Protein AF-A0A5B0LZD6-F1 (afdb_monomer)

Nearest PDB structures (foldseek):
  4d10-assembly1_L  TM=9.085E-01  e=7.099E-08  Homo sapiens
  4d0p-assembly1_A  TM=9.227E-01  e=3.984E-07  Homo sapiens
  4d18-assembly1_D  TM=9.279E-01  e=3.984E-07  Homo sapiens
  6r7n-assembly1_D  TM=8.843E-01  e=6.044E-05  Homo sapiens
  6r6h-assembly1_D  TM=8.595E-01  e=8.034E-04  Homo sapiens

pLDDT: mean 81.0, std 18.53, range [30.92, 96.62]

Organism: NCBI:txid56615

Mean predicted aligned error: 9.8 Å

Foldseek 3Di:
DVVVVVLVVLLVVLVVCVLVLVLLVSLVSLQVSLPPPPDDLVRSLVSNQSSLLSLLLHADDPSSLVSLLVSLPPPSLVPHPLNVVSCCLNVQDQDDPPDPSLVVSVVPDDPSQFDFCVVVVVVVVPPDDDDDDPDDDDDPDDPPPDPQGGSSSVRSVNSNVVVCVVPDDDDDDDD

Secondary structure (DSSP, 8-state):
-HHHHHHHHHHHHHHHHHHTT-HHHHHHHHHHHHT-TT--HHHHHHHHHHHHHHHHHSPSSHHHHHHHHHHHH-GGGGGSTTHHHHHHHHH-PPPPTT-HHHHHHHHHS-TTTS-BTHHHHTTT-SS------------------PPPSBHHHHHHHHHHHHHHHHH-SS-----

Structure (mmCIF, N/CA/C/O backbone):
data_AF-A0A5B0LZD6-F1
#
_entry.id   AF-A0A5B0LZD6-F1
#
loop_
_atom_site.group_PDB
_atom_site.id
_atom_site.type_symbol
_atom_site.label_atom_id
_atom_site.label_alt_id
_atom_site.label_comp_id
_atom_site.label_asym_id
_atom_site.label_entity_id
_atom_site.label_seq_id
_atom_site.pdbx_PDB_ins_code
_atom_site.Cartn_x
_atom_site.Cartn_y
_atom_site.Cartn_z
_atom_site.occupancy
_atom_site.B_iso_or_equiv
_atom_site.auth_seq_id
_atom_site.auth_comp_id
_atom_site.auth_asym_id
_atom_site.auth_atom_id
_atom_site.pdbx_PDB_model_num
ATOM 1 N N . MET A 1 1 ? -16.441 0.844 25.551 1.00 62.09 1 MET A N 1
ATOM 2 C CA . MET A 1 1 ? -15.564 -0.345 25.684 1.00 62.09 1 MET A CA 1
ATOM 3 C C . MET A 1 1 ? -15.687 -1.310 24.493 1.00 62.09 1 MET A C 1
ATOM 5 O O . MET A 1 1 ? -14.667 -1.645 23.912 1.00 62.09 1 MET A O 1
ATOM 9 N N . LEU A 1 2 ? -16.900 -1.683 24.056 1.00 69.56 2 LEU A N 1
ATOM 10 C CA . LEU A 1 2 ? -17.133 -2.667 22.975 1.00 69.56 2 LEU A CA 1
ATOM 11 C C . LEU A 1 2 ? -16.667 -2.216 21.566 1.00 69.56 2 LEU A C 1
ATOM 13 O O . LEU A 1 2 ? -16.243 -3.026 20.751 1.00 69.56 2 LEU A O 1
ATOM 17 N N . ILE A 1 3 ? -16.687 -0.911 21.281 1.00 76.12 3 ILE A N 1
ATOM 18 C CA . ILE A 1 3 ? -16.221 -0.354 19.994 1.00 76.12 3 ILE A CA 1
ATOM 19 C C . ILE A 1 3 ? -14.689 -0.429 19.872 1.00 76.12 3 ILE A C 1
ATOM 21 O O . ILE A 1 3 ? -14.169 -0.805 18.823 1.00 76.12 3 ILE A O 1
ATOM 25 N N . ALA A 1 4 ? -13.970 -0.129 20.957 1.00 81.38 4 ALA A N 1
ATOM 26 C CA . ALA A 1 4 ? -12.509 -0.159 20.989 1.00 81.38 4 ALA A CA 1
ATOM 27 C C . ALA A 1 4 ? -11.961 -1.585 20.805 1.00 81.38 4 ALA A C 1
ATOM 29 O O . ALA A 1 4 ? -10.995 -1.789 20.073 1.00 81.38 4 ALA A O 1
ATOM 30 N N . THR A 1 5 ? -12.614 -2.591 21.397 1.00 85.75 5 THR A N 1
ATOM 31 C CA . THR A 1 5 ? -12.213 -3.998 21.234 1.00 85.75 5 THR A CA 1
ATOM 32 C C . THR A 1 5 ? -12.455 -4.506 19.812 1.00 85.75 5 THR A C 1
ATOM 34 O O . THR A 1 5 ? -11.600 -5.197 19.260 1.00 85.75 5 THR A O 1
ATOM 37 N N . ILE A 1 6 ? -13.562 -4.114 19.169 1.00 89.25 6 ILE A N 1
ATOM 38 C CA . ILE A 1 6 ? -13.827 -4.442 17.758 1.00 89.25 6 ILE A CA 1
ATOM 39 C C . ILE A 1 6 ? -12.777 -3.807 16.836 1.00 89.25 6 ILE A C 1
ATOM 41 O O . ILE A 1 6 ? -12.311 -4.454 15.895 1.00 89.25 6 ILE A O 1
ATOM 45 N N . LEU A 1 7 ? -12.401 -2.550 17.085 1.00 89.19 7 LEU A N 1
ATOM 46 C CA . LEU A 1 7 ? -11.363 -1.866 16.315 1.00 89.19 7 LEU A CA 1
ATOM 47 C C . LEU A 1 7 ? -10.006 -2.567 16.473 1.00 89.19 7 LEU A C 1
ATOM 49 O O . LEU A 1 7 ? -9.366 -2.894 15.472 1.00 89.19 7 LEU A O 1
ATOM 53 N N . ALA A 1 8 ? -9.614 -2.875 17.712 1.00 90.06 8 ALA A N 1
ATOM 54 C CA . ALA A 1 8 ? -8.384 -3.602 18.009 1.00 90.06 8 ALA A CA 1
ATOM 55 C C . ALA A 1 8 ? -8.354 -4.984 17.335 1.00 90.06 8 ALA A C 1
ATOM 57 O O . ALA A 1 8 ? -7.343 -5.355 16.742 1.00 90.06 8 ALA A O 1
ATOM 58 N N . PHE A 1 9 ? -9.476 -5.712 17.341 1.00 93.25 9 PHE A N 1
ATOM 59 C CA . PHE A 1 9 ? -9.610 -6.990 16.640 1.00 93.25 9 PHE A CA 1
ATOM 60 C C . PHE A 1 9 ? -9.409 -6.843 15.124 1.00 93.25 9 PHE A C 1
ATOM 62 O O . PHE A 1 9 ? -8.642 -7.596 14.520 1.00 93.25 9 PHE A O 1
ATOM 69 N N . LYS A 1 10 ? -10.046 -5.846 14.494 1.00 93.38 10 LYS A N 1
ATOM 70 C CA . LYS A 1 10 ? -9.893 -5.587 13.052 1.00 93.38 10 LYS A CA 1
ATOM 71 C C . LYS A 1 10 ? -8.456 -5.209 12.687 1.00 93.38 10 LYS A C 1
ATOM 73 O O . LYS A 1 10 ? -7.948 -5.704 11.680 1.00 93.38 10 LYS A O 1
ATOM 78 N N . LEU A 1 11 ? -7.804 -4.381 13.504 1.00 93.88 11 LEU A N 1
ATOM 79 C CA . LEU A 1 11 ? -6.401 -4.000 13.331 1.00 93.88 11 LEU A CA 1
ATOM 80 C C . LEU A 1 11 ? -5.463 -5.195 13.506 1.00 93.88 11 LEU A C 1
ATOM 82 O O . LEU A 1 11 ? -4.578 -5.395 12.679 1.00 93.88 11 LEU A O 1
ATOM 86 N N . ALA A 1 12 ? -5.674 -6.028 14.527 1.00 94.88 12 ALA A N 1
ATOM 87 C CA . ALA A 1 12 ? -4.908 -7.256 14.719 1.00 94.88 12 ALA A CA 1
ATOM 88 C C . ALA A 1 12 ? -5.059 -8.198 13.516 1.00 94.88 12 ALA A C 1
ATOM 90 O O . ALA A 1 12 ? -4.073 -8.725 13.008 1.00 94.88 12 ALA A O 1
ATOM 91 N N . GLN A 1 13 ? -6.276 -8.342 12.991 1.00 96.00 13 GLN A N 1
ATOM 92 C CA . GLN A 1 13 ? -6.521 -9.141 11.796 1.00 96.00 13 GLN A CA 1
ATOM 93 C C . GLN A 1 13 ? -5.817 -8.566 10.554 1.00 96.00 13 GLN A C 1
ATOM 95 O O . GLN A 1 13 ? -5.281 -9.334 9.759 1.00 96.00 13 GLN A O 1
ATOM 100 N N . ALA A 1 14 ? -5.779 -7.240 10.384 1.00 96.12 14 ALA A N 1
ATOM 101 C CA . ALA A 1 14 ? -5.031 -6.598 9.299 1.00 96.12 14 ALA A CA 1
ATOM 102 C C . ALA A 1 14 ? -3.513 -6.818 9.440 1.00 96.12 14 ALA A C 1
ATOM 104 O O . ALA A 1 14 ? -2.851 -7.156 8.462 1.00 96.12 14 ALA A O 1
ATOM 105 N N . ARG A 1 15 ? -2.980 -6.728 10.666 1.00 95.06 15 ARG A N 1
ATOM 106 C CA . ARG A 1 15 ? -1.568 -7.007 10.981 1.00 95.06 15 ARG A CA 1
ATOM 107 C C . ARG A 1 15 ? -1.181 -8.449 10.668 1.00 95.06 15 ARG A C 1
ATOM 109 O O . ARG A 1 15 ? -0.133 -8.675 10.081 1.00 95.06 15 ARG A O 1
ATOM 116 N N . ILE A 1 16 ? -2.044 -9.414 10.988 1.00 95.50 16 ILE A N 1
ATOM 117 C CA . ILE A 1 16 ? -1.809 -10.826 10.650 1.00 95.50 16 ILE A CA 1
ATOM 118 C C . ILE A 1 16 ? -1.727 -11.015 9.130 1.00 95.50 16 ILE A C 1
ATOM 120 O O . ILE A 1 16 ? -0.870 -11.758 8.660 1.00 95.50 16 ILE A O 1
ATOM 124 N N . LEU A 1 17 ? -2.596 -10.360 8.353 1.00 95.06 17 LEU A N 1
ATOM 125 C CA . LEU A 1 17 ? -2.567 -10.446 6.888 1.00 95.06 17 LEU A CA 1
ATOM 126 C C . LEU A 1 17 ? -1.295 -9.819 6.296 1.00 95.06 17 LEU A C 1
ATOM 128 O O . LEU A 1 17 ? -0.689 -10.420 5.413 1.00 95.06 17 LEU A O 1
ATOM 132 N N . ASP A 1 18 ? -0.877 -8.663 6.816 1.00 94.44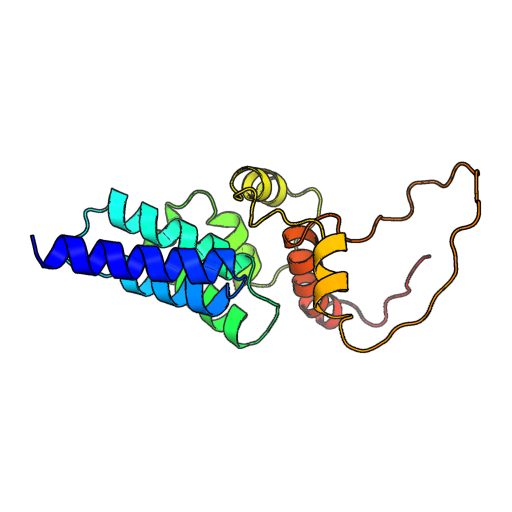 18 ASP A N 1
ATOM 133 C CA . ASP A 1 18 ? 0.372 -7.973 6.454 1.00 94.44 18 ASP A CA 1
ATOM 134 C C . ASP A 1 18 ? 1.593 -8.872 6.728 1.00 94.44 18 ASP A C 1
ATOM 136 O O . ASP A 1 18 ? 2.376 -9.160 5.824 1.00 94.44 18 ASP A O 1
ATOM 140 N N . SER A 1 19 ? 1.690 -9.459 7.926 1.00 91.19 19 SER A N 1
ATOM 141 C CA . SER A 1 19 ? 2.768 -10.402 8.264 1.00 91.19 19 SER A CA 1
ATOM 142 C C . SER A 1 19 ? 2.734 -11.696 7.442 1.00 91.19 19 SER A C 1
ATOM 144 O O . SER A 1 19 ? 3.784 -12.266 7.159 1.00 91.19 19 SER A O 1
ATOM 146 N N . LYS A 1 20 ? 1.548 -12.153 7.016 1.00 90.94 20 LYS A N 1
ATOM 147 C CA . LYS A 1 20 ? 1.373 -13.302 6.107 1.00 90.94 20 LYS A CA 1
ATOM 148 C C . LYS A 1 20 ? 1.602 -12.956 4.632 1.00 90.94 20 LYS A C 1
ATOM 150 O O . LYS A 1 20 ? 1.328 -13.795 3.778 1.00 90.94 20 LYS A O 1
ATOM 155 N N . ARG A 1 21 ? 2.057 -11.737 4.317 1.00 88.75 21 ARG A N 1
ATOM 156 C CA . ARG A 1 2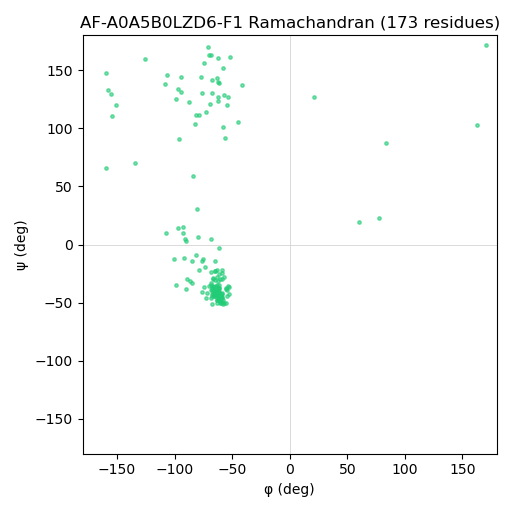1 ? 2.286 -11.242 2.947 1.00 88.75 21 ARG A CA 1
ATOM 157 C C . ARG A 1 21 ? 1.030 -11.233 2.067 1.00 88.75 21 ARG A C 1
ATOM 159 O O . ARG A 1 21 ? 1.113 -11.133 0.845 1.00 88.75 21 ARG A O 1
ATOM 166 N N . LYS A 1 22 ? -0.160 -11.264 2.674 1.00 91.88 22 LYS A N 1
ATOM 167 C CA . LYS A 1 22 ? -1.445 -11.068 1.985 1.00 91.88 22 LYS A CA 1
ATOM 168 C C . LYS A 1 22 ? -1.734 -9.575 1.846 1.00 91.88 22 LYS A C 1
ATOM 170 O O . LYS A 1 22 ? -2.727 -9.062 2.362 1.00 91.88 22 LYS A O 1
ATOM 175 N N . PHE A 1 23 ? -0.831 -8.869 1.172 1.00 94.06 23 PHE A N 1
ATOM 176 C CA . PHE A 1 23 ? -0.784 -7.409 1.149 1.00 94.06 23 PHE A CA 1
ATOM 177 C C . PHE A 1 23 ? -2.034 -6.757 0.548 1.00 94.06 23 PHE A C 1
ATOM 179 O O . PHE A 1 23 ? -2.520 -5.761 1.080 1.00 94.06 23 PHE A O 1
ATOM 186 N N . GLU A 1 24 ? -2.617 -7.348 -0.499 1.00 94.38 24 GLU A N 1
ATOM 187 C CA . GLU A 1 24 ? -3.854 -6.836 -1.101 1.00 94.38 24 GLU A CA 1
ATOM 188 C C . GLU A 1 24 ? -5.029 -6.872 -0.105 1.00 94.38 24 GLU A C 1
ATOM 190 O O . GLU A 1 24 ? -5.751 -5.886 0.064 1.00 94.38 24 GLU A O 1
ATOM 195 N N . GLU A 1 25 ? -5.205 -7.998 0.596 1.00 95.56 25 GLU A N 1
ATOM 196 C CA . GLU A 1 25 ? -6.247 -8.158 1.615 1.00 95.56 25 GLU A CA 1
ATOM 197 C C . GLU A 1 25 ? -5.989 -7.249 2.824 1.00 95.56 25 GLU A C 1
ATOM 199 O O . GLU A 1 25 ? -6.919 -6.617 3.335 1.00 95.56 25 GLU A O 1
ATOM 204 N N . ALA A 1 26 ? -4.730 -7.157 3.265 1.00 96.44 26 ALA A N 1
ATOM 205 C CA . ALA A 1 26 ? -4.316 -6.301 4.371 1.00 96.44 26 ALA A CA 1
ATOM 206 C C . ALA A 1 26 ? -4.607 -4.825 4.070 1.00 96.44 26 ALA A C 1
ATOM 208 O O . ALA A 1 26 ? -5.249 -4.149 4.874 1.00 96.44 26 ALA A O 1
ATOM 209 N N . SER A 1 27 ? -4.217 -4.351 2.885 1.00 96.62 27 SER A N 1
ATOM 210 C CA . SER A 1 27 ? -4.435 -2.975 2.437 1.00 96.62 27 SER A CA 1
ATOM 211 C C . SER A 1 27 ? -5.919 -2.614 2.397 1.00 96.62 27 SER A C 1
ATOM 213 O O . SER A 1 27 ? -6.334 -1.642 3.027 1.00 96.62 27 SER A O 1
ATOM 215 N N . LYS A 1 28 ? -6.756 -3.453 1.765 1.00 95.88 28 LYS A N 1
ATOM 216 C CA . LYS A 1 28 ? -8.220 -3.272 1.749 1.00 95.88 28 LYS A CA 1
ATOM 217 C C . LYS A 1 28 ? -8.795 -3.169 3.161 1.00 95.88 28 LYS A C 1
ATOM 219 O O . LYS A 1 28 ? -9.722 -2.397 3.406 1.00 95.88 28 LYS A O 1
ATOM 224 N N . LYS A 1 29 ? -8.261 -3.953 4.099 1.00 96.19 29 LYS A N 1
ATOM 225 C CA . LYS A 1 29 ? -8.728 -3.974 5.483 1.00 96.19 29 LYS A CA 1
ATOM 226 C C . LYS A 1 29 ? -8.316 -2.725 6.254 1.00 96.19 29 LYS A C 1
ATOM 228 O O . LYS A 1 29 ? -9.172 -2.146 6.914 1.00 96.19 29 LYS A O 1
ATOM 233 N N . TYR A 1 30 ? -7.061 -2.295 6.140 1.00 96.25 30 TYR A N 1
ATOM 234 C CA . TYR A 1 30 ? -6.584 -1.042 6.728 1.00 96.25 30 TYR A CA 1
ATOM 235 C C . TYR A 1 30 ? -7.345 0.166 6.174 1.00 96.25 30 TYR A C 1
ATOM 237 O O . TYR A 1 30 ? -7.845 0.977 6.949 1.00 96.25 30 TYR A O 1
ATOM 245 N N . HIS A 1 31 ? -7.555 0.210 4.856 1.00 95.94 31 HIS A N 1
ATOM 246 C CA . HIS A 1 31 ? -8.345 1.254 4.207 1.00 95.94 31 HIS A CA 1
ATOM 247 C C . HIS A 1 31 ? -9.799 1.264 4.705 1.00 95.94 31 HIS A C 1
ATOM 249 O O . HIS A 1 31 ? -10.353 2.307 5.018 1.00 95.94 31 HIS A O 1
ATOM 255 N N . LYS A 1 32 ? -10.425 0.094 4.887 1.00 94.56 32 LYS A N 1
ATOM 256 C CA . LYS A 1 32 ? -11.769 0.017 5.483 1.00 94.56 32 LYS A CA 1
ATOM 257 C C . LYS A 1 32 ? -11.797 0.496 6.939 1.00 94.56 32 LYS A C 1
ATOM 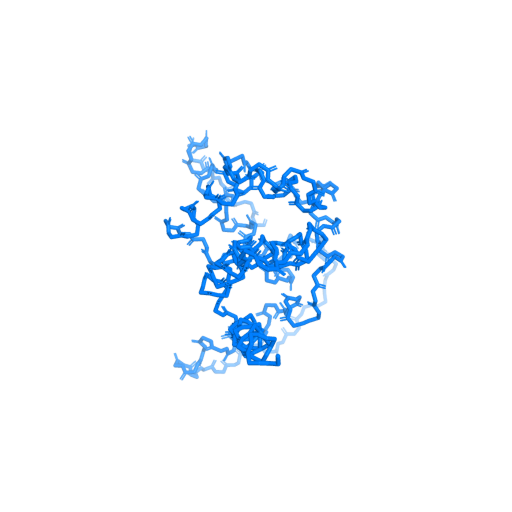259 O O . LYS A 1 32 ? -12.797 1.065 7.370 1.00 94.56 32 LYS A O 1
ATOM 264 N N . ILE A 1 33 ? -10.741 0.230 7.709 1.00 93.56 33 ILE A N 1
ATOM 265 C CA . ILE A 1 33 ? -10.634 0.664 9.107 1.00 93.56 33 ILE A CA 1
ATOM 266 C C . ILE A 1 33 ? -10.509 2.190 9.187 1.00 93.56 33 ILE A C 1
ATOM 268 O O . ILE A 1 33 ? -11.176 2.774 10.040 1.00 93.56 33 ILE A O 1
ATOM 272 N N . SER A 1 34 ? -9.764 2.832 8.277 1.00 93.44 34 SER A N 1
ATOM 273 C CA . SER A 1 34 ? -9.575 4.293 8.269 1.00 93.44 34 SER A CA 1
ATOM 274 C C . SER A 1 34 ? -10.857 5.097 7.999 1.00 93.44 34 SER A C 1
ATOM 276 O O . SER A 1 34 ? -10.883 6.296 8.256 1.00 93.44 34 SER A O 1
ATOM 278 N N . PHE A 1 35 ? -11.938 4.469 7.519 1.00 91.12 35 PHE A N 1
ATOM 279 C CA . PHE A 1 35 ? -13.264 5.096 7.377 1.00 91.12 35 PHE A CA 1
ATOM 280 C C . PHE A 1 35 ? -14.175 4.926 8.604 1.00 91.12 35 PHE A C 1
ATOM 282 O O . PHE A 1 35 ? -15.352 5.284 8.562 1.00 91.12 35 PHE A O 1
ATOM 289 N N . THR A 1 36 ? -13.688 4.344 9.700 1.00 89.31 36 THR A N 1
ATOM 290 C CA . THR A 1 36 ? -14.514 4.166 10.902 1.00 89.31 36 THR A CA 1
ATOM 291 C C . THR A 1 36 ? -14.794 5.529 11.547 1.00 89.31 36 THR A C 1
ATOM 293 O O . THR A 1 36 ? -13.864 6.205 11.969 1.00 89.31 36 THR A O 1
ATOM 296 N N . ALA A 1 37 ? -16.072 5.904 11.682 1.00 75.38 37 ALA A N 1
ATOM 297 C CA . ALA A 1 37 ? -16.535 7.240 12.102 1.00 75.38 37 ALA A CA 1
ATOM 298 C C . ALA A 1 37 ? -16.113 7.713 13.516 1.00 75.38 37 ALA A C 1
ATOM 300 O O . ALA A 1 37 ? -16.430 8.832 13.896 1.00 75.38 37 ALA A O 1
ATOM 301 N N . ASN A 1 38 ? -15.412 6.879 14.289 1.00 80.69 38 ASN A N 1
ATOM 302 C CA . ASN A 1 38 ? -14.971 7.181 15.656 1.00 80.69 38 ASN A CA 1
ATOM 303 C C . ASN A 1 38 ? -13.457 7.433 15.764 1.00 80.69 38 ASN A C 1
ATOM 305 O O . ASN A 1 38 ? -12.942 7.434 16.876 1.00 80.69 38 ASN A O 1
ATOM 309 N N . LEU A 1 39 ? -12.753 7.558 14.635 1.00 84.75 39 LEU A N 1
ATOM 310 C CA . LEU A 1 39 ? -11.312 7.811 14.604 1.00 84.75 39 LEU A CA 1
ATOM 311 C C . LEU A 1 39 ? -11.039 9.299 14.420 1.00 84.75 39 LEU A C 1
ATOM 313 O O . LEU A 1 39 ? -11.613 9.917 13.515 1.00 84.75 39 LEU A O 1
ATOM 317 N N . ASP A 1 40 ? -10.126 9.841 15.220 1.00 88.00 40 ASP A N 1
ATOM 318 C CA . ASP A 1 40 ? -9.593 11.182 14.976 1.00 88.00 40 ASP A CA 1
ATOM 319 C C . ASP A 1 40 ? -8.702 11.198 13.719 1.00 88.00 40 ASP A C 1
ATOM 321 O O . ASP A 1 40 ? -8.278 10.148 13.230 1.00 88.00 40 ASP A O 1
ATOM 325 N N . LYS A 1 41 ? -8.413 12.378 13.164 1.00 86.75 41 LYS A N 1
ATOM 326 C CA . LYS A 1 41 ? -7.640 12.531 11.919 1.00 86.75 41 LYS A CA 1
ATOM 327 C C . LYS A 1 41 ? -6.286 11.823 11.982 1.00 86.75 41 LYS A C 1
ATOM 329 O O . LYS A 1 41 ? -5.945 11.097 11.052 1.00 86.75 41 LYS A O 1
ATOM 334 N N . GLU A 1 42 ? -5.567 11.958 13.094 1.00 88.62 42 GLU A N 1
ATOM 335 C CA . GLU A 1 42 ? -4.274 11.292 13.297 1.00 88.62 42 GLU A CA 1
ATOM 336 C C . GLU A 1 42 ? -4.406 9.759 13.287 1.00 88.62 42 GLU A C 1
ATOM 338 O O . GLU A 1 42 ? -3.595 9.053 12.687 1.00 88.62 42 GLU A O 1
ATOM 343 N N . GLU A 1 43 ? -5.466 9.216 13.893 1.00 88.50 43 GLU A N 1
ATOM 344 C CA . GLU A 1 43 ? -5.725 7.773 13.896 1.00 88.50 43 GLU A CA 1
ATOM 345 C C . GLU A 1 43 ? -6.144 7.262 12.512 1.00 88.50 43 GLU A C 1
ATOM 347 O O . GLU A 1 43 ? -5.775 6.151 12.115 1.00 88.50 43 GLU A O 1
ATOM 352 N N . GLN A 1 44 ? -6.899 8.068 11.758 1.00 91.00 44 GLN A N 1
ATOM 353 C CA . GLN A 1 44 ? -7.262 7.760 10.376 1.00 91.00 44 GLN A CA 1
ATOM 354 C C . GLN A 1 44 ? -6.019 7.685 9.490 1.00 91.00 44 GLN A C 1
ATOM 356 O O . GLN A 1 44 ? -5.864 6.702 8.764 1.00 91.00 44 GLN A O 1
ATOM 361 N N . GLU A 1 45 ? -5.121 8.668 9.582 1.00 91.12 45 GLU A N 1
ATOM 362 C CA . GLU A 1 45 ? -3.847 8.688 8.853 1.00 91.12 45 GLU A CA 1
ATOM 363 C C . GLU A 1 45 ? -2.944 7.520 9.276 1.00 91.12 45 GLU A C 1
ATOM 365 O O . GLU A 1 45 ? -2.404 6.812 8.422 1.00 91.12 45 GLU A O 1
ATOM 370 N N . SER A 1 46 ? -2.879 7.218 10.578 1.00 90.81 46 SER A N 1
ATOM 371 C CA . SER A 1 46 ? -2.153 6.062 11.123 1.00 90.81 46 SER A CA 1
ATOM 372 C C . SER A 1 46 ? -2.682 4.715 10.606 1.00 90.81 46 SER A C 1
ATOM 374 O O . SER A 1 46 ? -1.922 3.754 10.472 1.00 90.81 46 SER A O 1
ATOM 376 N N . CYS A 1 47 ? -3.975 4.627 10.270 1.00 92.25 47 CYS A N 1
ATOM 377 C CA . CYS A 1 47 ? -4.568 3.451 9.626 1.00 92.25 47 CYS A CA 1
ATOM 378 C C . CYS A 1 47 ? -4.399 3.454 8.100 1.00 92.25 47 CYS A C 1
ATOM 380 O O . CYS A 1 47 ? -4.266 2.386 7.499 1.00 92.25 47 CYS A O 1
ATOM 382 N N . LEU A 1 48 ? -4.411 4.629 7.467 1.00 94.75 48 LEU A N 1
ATOM 383 C CA . LEU A 1 48 ? -4.308 4.779 6.016 1.00 94.75 48 LEU A CA 1
ATOM 384 C C . LEU A 1 48 ? -2.877 4.536 5.518 1.00 94.75 48 LEU A C 1
ATOM 386 O O . LEU A 1 48 ? -2.697 3.887 4.489 1.00 94.75 48 LEU A O 1
ATOM 390 N N . LEU A 1 49 ? -1.857 4.951 6.274 1.00 94.81 49 LEU A N 1
ATOM 391 C CA . LEU A 1 49 ? -0.452 4.745 5.914 1.00 94.81 49 LEU A CA 1
ATOM 392 C C . LEU A 1 49 ? -0.100 3.249 5.719 1.00 94.81 49 LEU A C 1
ATOM 394 O O . LEU A 1 49 ? 0.365 2.889 4.636 1.00 94.81 49 LEU A O 1
ATOM 398 N N . PRO A 1 50 ? -0.404 2.322 6.655 1.00 94.56 50 PRO A N 1
ATOM 399 C CA . PRO A 1 50 ? -0.245 0.884 6.423 1.00 94.56 50 PRO A CA 1
ATOM 400 C C . PRO A 1 50 ? -1.047 0.352 5.232 1.00 94.56 50 PRO A C 1
ATOM 402 O O . PRO A 1 50 ? -0.625 -0.623 4.606 1.00 94.56 50 PRO A O 1
ATOM 405 N N . ALA A 1 51 ? -2.194 0.964 4.907 1.00 96.19 51 ALA A N 1
ATOM 406 C CA . ALA A 1 51 ? -2.968 0.594 3.727 1.00 96.19 51 ALA A CA 1
ATOM 407 C C . ALA A 1 51 ? -2.196 0.907 2.442 1.00 96.19 51 ALA A C 1
ATOM 409 O O . ALA A 1 51 ? -2.132 0.053 1.555 1.00 96.19 51 ALA A O 1
ATOM 410 N N . VAL A 1 52 ? -1.571 2.086 2.370 1.00 96.00 52 VAL A N 1
ATOM 411 C CA . VAL A 1 52 ? -0.709 2.499 1.256 1.00 96.00 52 VAL A CA 1
ATOM 412 C C . VAL A 1 52 ? 0.512 1.597 1.147 1.00 96.00 52 VAL A C 1
ATOM 414 O O . VAL A 1 52 ? 0.739 1.030 0.081 1.00 96.00 52 VAL A O 1
ATOM 417 N N . VAL A 1 53 ? 1.229 1.368 2.250 1.00 95.06 53 VAL A N 1
ATOM 418 C CA . VAL A 1 53 ? 2.410 0.491 2.274 1.00 95.06 53 VAL A CA 1
ATOM 419 C C . VAL A 1 53 ? 2.071 -0.911 1.756 1.00 95.06 53 VAL A C 1
ATOM 421 O O . VAL A 1 53 ? 2.719 -1.412 0.838 1.00 95.06 53 VAL A O 1
ATOM 424 N N . CYS A 1 54 ? 1.005 -1.532 2.274 1.00 95.19 54 CYS A N 1
ATOM 425 C CA . CYS A 1 54 ? 0.563 -2.844 1.796 1.00 95.19 54 CYS A CA 1
ATOM 426 C C . CYS A 1 54 ? 0.082 -2.791 0.334 1.00 95.19 54 CYS A C 1
ATOM 428 O O . CYS A 1 54 ? 0.314 -3.722 -0.427 1.00 95.19 54 CYS A O 1
ATOM 430 N N . GLY A 1 55 ? -0.573 -1.710 -0.093 1.00 95.12 55 GLY A N 1
ATOM 431 C CA . GLY A 1 55 ? -1.003 -1.545 -1.483 1.00 95.12 55 GLY A CA 1
ATOM 432 C C . GLY A 1 55 ? 0.181 -1.496 -2.451 1.00 95.12 55 GLY A C 1
ATOM 433 O O . GLY A 1 55 ? 0.156 -2.151 -3.493 1.00 95.12 55 GLY A O 1
ATOM 434 N N . VAL A 1 56 ? 1.243 -0.777 -2.080 1.00 94.06 56 VAL A N 1
ATOM 435 C CA . VAL A 1 56 ? 2.480 -0.681 -2.862 1.00 94.06 56 VAL A CA 1
ATOM 436 C C . VAL A 1 56 ? 3.182 -2.036 -2.935 1.00 94.06 56 VAL A C 1
ATOM 438 O O . VAL A 1 56 ? 3.565 -2.425 -4.036 1.00 94.06 56 VAL A O 1
ATOM 441 N N . LEU A 1 57 ? 3.283 -2.771 -1.821 1.00 92.94 57 LEU A N 1
ATOM 442 C CA . LEU A 1 57 ? 3.937 -4.089 -1.733 1.00 92.94 57 LEU A CA 1
ATOM 443 C C . LEU A 1 57 ? 3.133 -5.253 -2.336 1.00 92.94 57 LEU A C 1
ATOM 445 O O . LEU A 1 57 ? 3.670 -6.349 -2.498 1.00 92.94 57 LEU A O 1
ATOM 449 N N . ALA A 1 58 ? 1.850 -5.058 -2.644 1.00 92.38 58 ALA A N 1
ATOM 450 C CA . ALA A 1 58 ? 1.032 -6.089 -3.271 1.00 92.38 58 ALA A CA 1
ATOM 451 C C . ALA A 1 58 ? 1.636 -6.548 -4.619 1.00 92.38 58 ALA A C 1
ATOM 453 O O . ALA A 1 58 ? 2.307 -5.763 -5.295 1.00 92.38 58 ALA A O 1
ATOM 454 N N . PRO A 1 59 ? 1.400 -7.805 -5.039 1.00 87.06 59 PRO A N 1
ATOM 455 C CA . PRO A 1 59 ? 1.909 -8.311 -6.310 1.00 87.06 59 PRO A CA 1
ATOM 456 C C . PRO A 1 59 ? 1.308 -7.544 -7.494 1.00 87.06 59 PRO A C 1
ATOM 458 O O . PRO A 1 59 ? 0.132 -7.170 -7.479 1.00 87.06 59 PRO A O 1
ATOM 461 N N . ALA A 1 60 ? 2.117 -7.311 -8.530 1.00 85.81 60 ALA A N 1
ATOM 462 C CA . ALA A 1 60 ? 1.681 -6.612 -9.734 1.00 85.81 60 ALA A CA 1
ATOM 463 C C . ALA A 1 60 ? 0.476 -7.322 -10.382 1.00 85.81 60 ALA A C 1
ATOM 465 O O . ALA A 1 60 ? 0.503 -8.528 -10.615 1.00 85.81 60 ALA A O 1
ATOM 466 N N . GLY A 1 61 ? -0.597 -6.575 -10.660 1.00 87.25 61 GLY A N 1
ATOM 467 C CA . GLY A 1 61 ? -1.823 -7.137 -11.222 1.00 87.25 61 GLY A CA 1
ATOM 468 C C . GLY A 1 61 ? -3.000 -6.155 -11.242 1.00 87.25 61 GLY A C 1
ATOM 469 O O . GLY A 1 61 ? -2.926 -5.071 -10.656 1.00 87.25 61 GLY A O 1
ATOM 470 N N . PRO A 1 62 ? -4.121 -6.521 -11.891 1.00 90.06 62 PRO A N 1
ATOM 471 C CA . PRO A 1 62 ? -5.279 -5.638 -12.043 1.00 90.06 62 PRO A CA 1
ATOM 472 C C . PRO A 1 62 ? -5.923 -5.269 -10.700 1.00 90.06 62 PRO A C 1
ATOM 474 O O . PRO A 1 62 ? -6.379 -4.139 -10.527 1.00 90.06 62 PRO A O 1
ATOM 477 N N . ASN A 1 63 ? -5.927 -6.190 -9.733 1.00 91.50 63 ASN A N 1
ATOM 478 C CA . ASN A 1 63 ? -6.475 -5.939 -8.401 1.00 91.50 63 ASN A CA 1
ATOM 479 C C . ASN A 1 63 ? -5.645 -4.917 -7.620 1.00 91.50 63 ASN A C 1
ATOM 481 O O . ASN A 1 63 ? -6.212 -3.990 -7.040 1.00 91.50 63 ASN A O 1
ATOM 485 N N . ARG A 1 64 ? -4.311 -5.050 -7.657 1.00 93.81 64 ARG A N 1
ATOM 486 C CA . ARG A 1 64 ? -3.383 -4.068 -7.087 1.00 93.81 64 ARG A CA 1
ATOM 487 C C . ARG A 1 64 ? -3.578 -2.701 -7.725 1.00 93.81 64 ARG A C 1
ATOM 489 O O . ARG A 1 64 ? -3.679 -1.722 -7.001 1.00 93.81 64 ARG A O 1
ATOM 496 N N . ASN A 1 65 ? -3.687 -2.625 -9.051 1.00 92.75 65 ASN A N 1
ATOM 497 C CA . ASN A 1 65 ? -3.863 -1.337 -9.723 1.00 92.75 65 ASN A CA 1
ATOM 498 C C . ASN A 1 65 ? -5.160 -0.653 -9.282 1.00 92.75 65 ASN A C 1
ATOM 500 O O . ASN A 1 65 ? -5.124 0.510 -8.902 1.00 92.75 65 ASN A O 1
ATOM 504 N N . ARG A 1 66 ? -6.285 -1.383 -9.229 1.00 94.75 66 ARG A N 1
ATOM 505 C CA . ARG A 1 66 ? -7.557 -0.841 -8.710 1.00 94.75 66 ARG A CA 1
ATOM 506 C C . ARG A 1 66 ? -7.425 -0.358 -7.266 1.00 94.75 66 ARG A C 1
ATOM 508 O O . ARG A 1 66 ? -7.933 0.702 -6.920 1.00 94.75 66 ARG A O 1
ATOM 515 N N . LEU A 1 67 ? -6.743 -1.134 -6.427 1.00 95.56 67 LEU A N 1
ATOM 516 C CA . LEU A 1 67 ? -6.486 -0.784 -5.034 1.00 95.56 67 LEU A CA 1
ATOM 517 C C . LEU A 1 67 ? -5.658 0.507 -4.914 1.00 95.56 67 LEU A C 1
ATOM 519 O O . LEU A 1 67 ? -6.044 1.396 -4.162 1.00 95.56 67 LEU A O 1
ATOM 523 N N . LEU A 1 68 ? -4.569 0.629 -5.676 1.00 95.69 68 LEU A N 1
ATOM 524 C CA . LEU A 1 68 ? -3.719 1.821 -5.710 1.00 95.69 68 LEU A CA 1
AT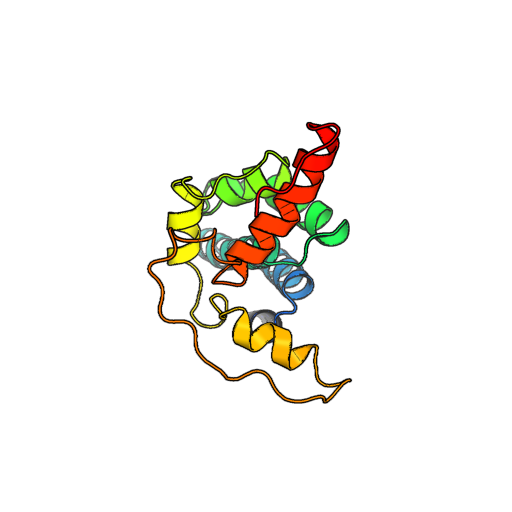OM 525 C C . LEU A 1 68 ? -4.468 3.043 -6.246 1.00 95.69 68 LEU A C 1
ATOM 527 O O . LEU A 1 68 ? -4.339 4.118 -5.675 1.00 95.69 68 LEU A O 1
ATOM 531 N N . THR A 1 69 ? -5.293 2.886 -7.287 1.00 95.56 69 THR A N 1
ATOM 532 C CA . THR A 1 69 ? -6.147 3.970 -7.794 1.00 95.56 69 THR A CA 1
ATOM 533 C C . THR A 1 69 ? -7.120 4.455 -6.723 1.00 95.56 69 THR A C 1
ATOM 535 O O . THR A 1 69 ? -7.244 5.659 -6.530 1.00 95.56 69 THR A O 1
ATOM 538 N N . ASN A 1 70 ? -7.760 3.544 -5.985 1.00 95.69 70 ASN A N 1
ATOM 539 C CA . ASN A 1 70 ? -8.676 3.921 -4.907 1.00 95.69 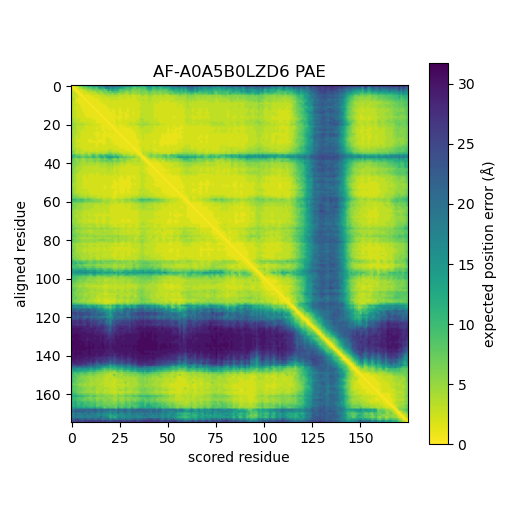70 ASN A CA 1
ATOM 540 C C . ASN A 1 70 ? -7.960 4.673 -3.777 1.00 95.69 70 ASN A C 1
ATOM 542 O O . ASN A 1 70 ? -8.500 5.639 -3.255 1.00 95.69 70 ASN A O 1
ATOM 546 N N . LEU A 1 71 ? -6.753 4.238 -3.402 1.00 95.88 71 LEU A N 1
ATOM 547 C CA . LEU A 1 71 ? -5.943 4.919 -2.388 1.00 95.88 71 LEU A CA 1
ATOM 548 C C . LEU A 1 71 ? -5.456 6.288 -2.877 1.00 95.88 71 LEU A C 1
ATOM 550 O O . LEU A 1 71 ? -5.420 7.235 -2.104 1.00 95.88 71 LEU A O 1
ATOM 554 N N . PHE A 1 72 ? -5.100 6.404 -4.156 1.00 96.38 72 PHE A N 1
ATOM 555 C CA . PHE A 1 72 ? -4.669 7.661 -4.766 1.00 96.38 72 PHE A CA 1
ATOM 556 C C . PHE A 1 72 ? -5.810 8.683 -4.889 1.00 96.38 72 PHE A C 1
ATOM 558 O O . PHE A 1 72 ? -5.570 9.877 -4.764 1.00 96.38 72 PHE A O 1
ATOM 565 N N . GLN A 1 73 ? -7.043 8.222 -5.114 1.00 95.44 73 GLN A N 1
ATOM 566 C CA . GLN A 1 73 ? -8.236 9.075 -5.163 1.00 95.44 73 GLN A CA 1
ATOM 567 C C . GLN A 1 73 ? -8.724 9.530 -3.779 1.00 95.44 73 GLN A C 1
ATOM 569 O O . GLN A 1 73 ? -9.548 10.439 -3.707 1.00 95.44 73 GLN A O 1
ATOM 574 N N . ASP A 1 74 ? -8.252 8.917 -2.691 1.00 94.56 74 ASP A N 1
ATOM 575 C CA . ASP A 1 74 ? -8.546 9.387 -1.337 1.00 94.56 74 ASP A CA 1
ATOM 576 C C . ASP A 1 74 ? -7.755 10.676 -1.065 1.00 94.56 74 ASP A C 1
ATOM 578 O O . ASP A 1 74 ? -6.525 10.662 -0.996 1.00 94.56 74 ASP A O 1
ATOM 582 N N . GLU A 1 75 ? -8.459 11.796 -0.889 1.00 93.25 75 GLU A N 1
ATOM 583 C CA . GLU A 1 75 ? -7.857 13.112 -0.631 1.00 93.25 75 GLU A CA 1
ATOM 584 C C . GLU A 1 75 ? -6.955 13.114 0.614 1.00 93.25 75 GLU A C 1
ATOM 586 O O . GLU A 1 75 ? -5.973 13.854 0.674 1.00 93.25 75 GLU A O 1
ATOM 591 N N . ARG A 1 76 ? -7.234 12.243 1.595 1.00 92.69 76 ARG A N 1
ATOM 592 C CA . ARG A 1 76 ? -6.432 12.118 2.824 1.00 92.69 76 ARG A CA 1
ATOM 593 C C . ARG A 1 76 ? -5.047 11.541 2.553 1.00 92.69 76 ARG A C 1
ATOM 595 O O . ARG A 1 76 ? -4.120 11.790 3.321 1.00 92.69 76 ARG A O 1
ATOM 602 N N . SER A 1 77 ? -4.882 10.800 1.457 1.00 93.56 77 SER A N 1
ATOM 603 C CA . SER A 1 77 ? -3.598 10.210 1.088 1.00 93.56 77 SER A CA 1
ATOM 604 C C . SER A 1 77 ? -2.539 11.264 0.769 1.00 93.56 77 SER A C 1
ATOM 606 O O . SER A 1 77 ? -1.358 10.965 0.903 1.00 93.56 77 SER A O 1
ATOM 608 N N . VAL A 1 78 ? -2.932 12.489 0.397 1.00 92.69 78 VAL A N 1
ATOM 609 C CA . VAL A 1 78 ? -2.013 13.584 0.033 1.00 92.69 78 VAL A CA 1
ATOM 610 C C . VAL A 1 78 ? -1.098 13.988 1.195 1.00 92.69 78 VAL A C 1
ATOM 612 O O . VAL A 1 78 ? 0.051 14.363 0.965 1.00 92.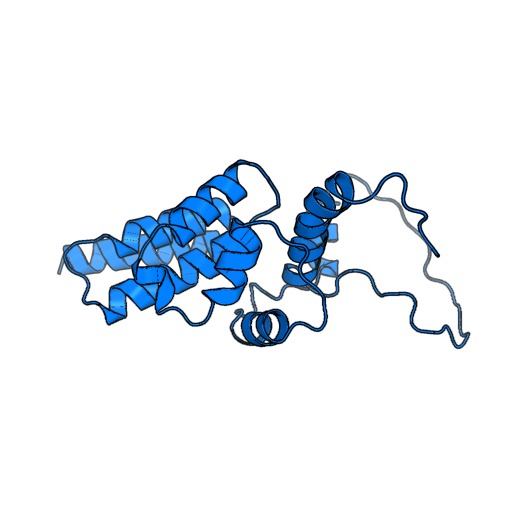69 78 VAL A O 1
ATOM 615 N N . ASN A 1 79 ? -1.577 13.871 2.436 1.00 90.94 79 ASN A N 1
ATOM 616 C CA . ASN A 1 79 ? -0.812 14.223 3.636 1.00 90.94 79 ASN A CA 1
ATOM 617 C C . ASN A 1 79 ? 0.163 13.121 4.075 1.00 90.94 79 ASN A C 1
ATOM 619 O O . ASN A 1 79 ? 0.967 13.330 4.982 1.00 90.94 79 ASN A O 1
ATOM 623 N N . LEU A 1 80 ? 0.091 11.937 3.463 1.00 91.06 80 LEU A N 1
ATOM 624 C CA . LEU A 1 80 ? 0.909 10.805 3.866 1.00 91.06 80 LEU A CA 1
ATOM 625 C C . LEU A 1 80 ? 2.339 10.943 3.354 1.00 91.06 80 LEU A C 1
ATOM 627 O O . LEU A 1 80 ? 2.595 11.345 2.219 1.00 91.06 80 LEU A O 1
ATOM 631 N N . LEU A 1 81 ? 3.272 10.479 4.179 1.00 89.56 81 LEU A N 1
ATOM 632 C CA . LEU A 1 81 ? 4.699 10.442 3.871 1.00 89.56 81 LEU A CA 1
ATOM 633 C C . LEU A 1 81 ? 5.000 9.696 2.557 1.00 89.56 81 LEU A C 1
ATOM 635 O O . LEU A 1 81 ? 5.802 10.151 1.743 1.00 89.56 81 LEU A O 1
ATOM 639 N N . ASP A 1 82 ? 4.275 8.602 2.313 1.00 92.50 82 ASP A N 1
ATOM 640 C CA . ASP A 1 82 ? 4.460 7.718 1.158 1.00 92.50 82 ASP A CA 1
ATOM 641 C C . ASP A 1 82 ? 3.558 8.083 -0.043 1.00 92.50 82 ASP A C 1
ATOM 643 O O . ASP A 1 82 ? 3.393 7.298 -0.982 1.00 92.50 82 ASP A O 1
ATOM 647 N N . TYR A 1 83 ? 2.964 9.282 -0.064 1.00 94.06 83 TYR A N 1
ATOM 648 C CA . TYR A 1 83 ? 2.080 9.701 -1.160 1.00 94.06 83 TYR A CA 1
ATOM 649 C C . TYR A 1 83 ? 2.789 9.746 -2.521 1.00 94.06 83 TYR A C 1
ATOM 651 O O . TYR A 1 83 ? 2.219 9.370 -3.547 1.00 94.06 83 TYR A O 1
ATOM 659 N N . LYS A 1 84 ? 4.060 10.168 -2.552 1.00 93.00 84 LYS A N 1
ATOM 660 C CA . LYS A 1 84 ? 4.840 10.253 -3.798 1.00 93.00 84 LYS A CA 1
ATOM 661 C C . LYS A 1 84 ? 4.980 8.889 -4.470 1.00 93.00 84 LYS A C 1
ATOM 663 O O . LYS A 1 84 ? 4.647 8.758 -5.649 1.00 93.00 84 LYS A O 1
ATOM 668 N N . ILE A 1 85 ? 5.392 7.864 -3.723 1.00 92.88 85 ILE A N 1
ATOM 669 C CA . ILE A 1 85 ? 5.516 6.509 -4.270 1.00 92.88 85 ILE A CA 1
ATOM 670 C C . ILE A 1 85 ? 4.146 5.924 -4.640 1.00 92.88 85 ILE A C 1
ATOM 672 O O . ILE A 1 85 ? 4.023 5.294 -5.690 1.00 92.88 85 ILE A O 1
ATOM 676 N N . LEU A 1 86 ? 3.096 6.206 -3.855 1.00 94.75 86 LEU A N 1
ATOM 677 C CA . LEU A 1 86 ? 1.721 5.827 -4.190 1.00 94.75 86 LEU A CA 1
ATOM 678 C C . LEU A 1 86 ? 1.303 6.403 -5.546 1.00 94.75 86 LEU A C 1
ATOM 680 O O . LEU A 1 86 ? 0.835 5.658 -6.404 1.00 94.75 86 LEU A O 1
ATOM 684 N N . SER A 1 87 ? 1.504 7.706 -5.759 1.00 94.19 87 SER A N 1
ATOM 685 C CA . SER A 1 87 ? 1.147 8.376 -7.011 1.00 94.19 87 SER A CA 1
ATOM 686 C C . SER A 1 87 ? 1.873 7.773 -8.215 1.00 94.19 87 SER A C 1
ATOM 688 O O . SER A 1 87 ? 1.237 7.473 -9.223 1.00 94.19 87 SER A O 1
ATOM 690 N N . LYS A 1 88 ? 3.177 7.487 -8.108 1.00 92.50 88 LYS A N 1
ATOM 691 C CA . LYS A 1 88 ? 3.942 6.842 -9.185 1.00 92.50 88 LYS A CA 1
ATOM 692 C C . LYS A 1 88 ? 3.462 5.422 -9.469 1.00 92.50 88 LYS A C 1
ATOM 694 O O . LYS A 1 88 ? 3.286 5.042 -10.623 1.00 92.50 88 LYS A O 1
ATOM 699 N N . MET A 1 89 ? 3.188 4.645 -8.428 1.00 92.56 89 MET A N 1
ATOM 700 C CA . MET A 1 89 ? 2.670 3.287 -8.590 1.00 92.56 89 MET A CA 1
ATOM 701 C C . MET A 1 89 ? 1.254 3.278 -9.190 1.00 92.56 89 MET A C 1
ATOM 703 O O . MET A 1 89 ? 0.940 2.410 -10.000 1.00 92.56 89 MET A O 1
ATOM 707 N N . ALA A 1 90 ? 0.409 4.251 -8.837 1.00 93.19 90 ALA A N 1
ATOM 708 C CA . ALA A 1 90 ? -0.959 4.360 -9.341 1.00 93.19 90 ALA A CA 1
ATOM 709 C C . ALA A 1 90 ? -1.033 4.900 -10.782 1.00 93.19 90 ALA A C 1
ATOM 711 O O . ALA A 1 90 ? -1.828 4.403 -11.579 1.00 93.19 90 ALA A O 1
ATOM 712 N N . LEU A 1 91 ? -0.216 5.902 -11.123 1.00 91.19 91 LEU A N 1
ATOM 713 C CA . LEU A 1 91 ? -0.212 6.548 -12.444 1.00 91.19 91 LEU A CA 1
ATOM 714 C C . LEU A 1 91 ? 0.531 5.727 -13.507 1.00 91.19 91 LEU A C 1
ATOM 716 O O . LEU A 1 91 ? 0.293 5.898 -14.701 1.00 91.19 91 LEU A O 1
ATOM 720 N N . GLY A 1 92 ? 1.423 4.829 -13.089 1.00 87.06 92 GLY A N 1
ATOM 721 C CA . GLY A 1 92 ? 2.169 3.959 -13.989 1.00 87.06 92 GLY A CA 1
ATOM 722 C C . GLY A 1 92 ? 3.357 4.553 -14.765 1.00 87.06 92 GLY A C 1
ATOM 723 O O . GLY A 1 92 ? 3.691 3.951 -15.787 1.00 87.06 92 GLY A O 1
ATOM 724 N N . PRO A 1 93 ? 4.036 5.659 -14.384 1.00 89.75 93 PRO A N 1
ATOM 725 C CA . PRO A 1 93 ? 5.376 5.916 -14.912 1.00 89.75 93 PRO A CA 1
ATOM 726 C C . PRO A 1 93 ? 6.370 4.817 -14.498 1.00 89.75 93 PRO A C 1
ATOM 728 O O . PRO A 1 93 ? 6.153 4.085 -13.528 1.00 89.75 93 PRO A O 1
ATOM 731 N N . ILE A 1 94 ? 7.479 4.729 -15.239 1.00 88.88 94 ILE A N 1
ATOM 732 C CA . ILE A 1 94 ? 8.651 3.935 -14.846 1.00 88.88 94 ILE A CA 1
ATOM 733 C C . ILE A 1 94 ? 9.278 4.594 -13.614 1.00 88.88 94 ILE A C 1
ATOM 735 O O . ILE A 1 94 ? 9.525 5.799 -13.624 1.00 88.88 94 ILE A O 1
ATOM 739 N N . ILE A 1 95 ? 9.549 3.798 -12.585 1.00 89.19 95 ILE A N 1
ATOM 740 C CA . ILE A 1 95 ? 10.191 4.215 -11.335 1.00 89.19 95 ILE A CA 1
ATOM 741 C C . ILE A 1 95 ? 11.671 3.842 -11.422 1.00 89.19 95 ILE A C 1
ATOM 743 O O . ILE A 1 95 ? 11.997 2.692 -11.712 1.00 89.19 95 ILE A O 1
ATOM 747 N N . GLN A 1 96 ? 12.574 4.798 -11.226 1.00 85.56 96 GLN A N 1
ATOM 748 C CA . GLN A 1 96 ? 14.016 4.550 -11.327 1.00 85.56 96 GLN A CA 1
ATOM 749 C C . GLN A 1 96 ? 14.636 4.238 -9.961 1.00 85.56 96 GLN A C 1
ATOM 751 O O . GLN A 1 96 ? 14.299 4.879 -8.973 1.00 85.56 96 GLN A O 1
ATOM 756 N N . ASP A 1 97 ? 15.621 3.334 -9.930 1.00 74.94 97 ASP A N 1
ATOM 757 C CA . ASP A 1 97 ? 16.277 2.872 -8.691 1.00 74.94 97 ASP A CA 1
ATOM 758 C C . ASP A 1 97 ? 16.940 3.999 -7.869 1.00 74.94 97 ASP A C 1
ATOM 760 O O . ASP A 1 97 ? 17.106 3.874 -6.660 1.00 74.94 97 ASP A O 1
ATOM 764 N N . ASN A 1 98 ? 17.312 5.113 -8.513 1.00 72.62 98 ASN A N 1
ATOM 765 C CA . ASN A 1 98 ? 17.983 6.254 -7.876 1.00 72.62 98 ASN A CA 1
ATOM 766 C C . ASN A 1 98 ? 17.011 7.347 -7.393 1.00 72.62 98 ASN A C 1
ATOM 768 O O . ASN A 1 98 ? 17.441 8.454 -7.066 1.00 72.62 98 ASN A O 1
ATOM 772 N N . GLU A 1 99 ? 15.704 7.092 -7.403 1.00 80.62 99 GLU A N 1
ATOM 773 C CA . GLU A 1 99 ? 14.719 8.069 -6.947 1.00 80.62 99 GLU A CA 1
ATOM 774 C C . GLU A 1 99 ? 14.682 8.145 -5.419 1.00 80.62 99 GLU A C 1
ATOM 776 O O . GLU A 1 99 ? 14.540 7.135 -4.727 1.00 80.62 99 GLU A O 1
ATOM 781 N N . ASN A 1 100 ? 14.760 9.367 -4.884 1.00 84.56 100 ASN A N 1
ATOM 782 C CA . ASN A 1 100 ? 14.752 9.599 -3.440 1.00 84.56 100 ASN A CA 1
ATOM 783 C C . ASN A 1 100 ? 13.518 8.982 -2.765 1.00 84.56 100 ASN A C 1
ATOM 785 O O . ASN A 1 100 ? 13.643 8.435 -1.677 1.00 84.56 100 ASN A O 1
ATOM 789 N N . GLU A 1 101 ? 12.338 9.006 -3.393 1.00 85.19 101 GLU A N 1
ATOM 790 C CA . GLU A 1 101 ? 11.146 8.376 -2.813 1.00 85.19 101 GLU A CA 1
ATOM 791 C C . GLU A 1 101 ? 11.251 6.857 -2.629 1.00 85.19 101 GLU A C 1
ATOM 793 O O . GLU A 1 101 ? 10.612 6.345 -1.715 1.00 85.19 101 GLU A O 1
ATOM 798 N N . MET A 1 102 ? 12.038 6.129 -3.433 1.00 86.69 102 MET A N 1
ATOM 799 C CA . MET A 1 102 ? 12.252 4.693 -3.204 1.00 86.69 102 MET A CA 1
ATOM 800 C C . MET A 1 102 ? 13.066 4.470 -1.935 1.00 86.69 102 MET A C 1
ATOM 802 O O . MET A 1 102 ? 12.693 3.650 -1.099 1.00 86.69 102 MET A O 1
ATOM 806 N N . VAL A 1 103 ? 14.145 5.239 -1.782 1.00 86.19 103 VAL A N 1
ATOM 807 C CA . VAL A 1 103 ? 15.037 5.168 -0.620 1.00 86.19 103 VAL A CA 1
ATOM 808 C C . VAL A 1 103 ? 14.301 5.574 0.656 1.00 86.19 103 VAL A C 1
ATOM 810 O O . VAL A 1 103 ? 14.451 4.928 1.690 1.00 86.19 103 VAL A O 1
ATOM 813 N N . GLU A 1 104 ? 13.488 6.630 0.596 1.00 88.94 104 GLU A N 1
ATOM 814 C CA . GLU A 1 104 ? 12.678 7.065 1.735 1.00 88.94 104 GLU A CA 1
ATOM 815 C C . GLU A 1 104 ? 11.587 6.041 2.074 1.00 88.94 104 GLU A C 1
ATOM 817 O O . GLU A 1 104 ? 11.425 5.701 3.243 1.00 88.94 104 GLU A O 1
ATOM 822 N N . PHE A 1 105 ? 10.901 5.475 1.075 1.00 90.62 105 PHE A N 1
ATOM 823 C CA . PHE A 1 105 ? 9.899 4.432 1.309 1.00 90.62 105 PHE A CA 1
ATOM 824 C C . PHE A 1 105 ? 10.511 3.189 1.963 1.00 90.62 105 PHE A C 1
ATOM 826 O O . PHE A 1 105 ? 9.961 2.663 2.928 1.00 90.62 105 PHE A O 1
ATOM 833 N N . GLU A 1 106 ? 11.675 2.741 1.487 1.00 89.19 106 GLU A N 1
ATOM 834 C CA . GLU A 1 106 ? 12.355 1.558 2.019 1.00 89.19 106 GLU A CA 1
ATOM 835 C C . GLU A 1 106 ? 12.733 1.713 3.501 1.00 89.19 106 GLU A C 1
ATOM 837 O O . GLU A 1 106 ? 12.613 0.756 4.267 1.00 89.19 106 GLU A O 1
ATOM 842 N N . LYS A 1 107 ? 13.103 2.924 3.941 1.00 89.06 107 LYS A N 1
ATOM 843 C CA . LYS A 1 107 ? 13.395 3.222 5.355 1.00 89.06 107 LYS A CA 1
ATOM 844 C C . LYS A 1 107 ? 12.166 3.124 6.262 1.00 89.06 107 LYS A C 1
ATOM 846 O O . LYS A 1 107 ? 12.319 2.840 7.449 1.00 89.06 107 LYS A O 1
ATOM 851 N N . HIS A 1 108 ? 10.965 3.369 5.736 1.00 87.75 108 HIS A N 1
ATOM 852 C CA . HIS A 1 108 ? 9.716 3.295 6.505 1.00 87.75 108 HIS A CA 1
ATOM 853 C C . HIS A 1 108 ? 9.141 1.877 6.590 1.00 87.75 108 HIS A C 1
ATOM 855 O O . HIS A 1 108 ? 8.254 1.614 7.410 1.00 87.75 108 HIS A O 1
ATOM 861 N N . LEU A 1 109 ? 9.633 0.952 5.763 1.00 89.88 109 LEU A N 1
ATOM 862 C CA . LEU A 1 109 ? 9.180 -0.431 5.771 1.00 89.88 109 LEU A CA 1
ATOM 863 C C . LEU A 1 109 ? 9.582 -1.149 7.061 1.00 89.88 109 LEU A C 1
ATOM 865 O O . LEU A 1 109 ? 10.680 -1.005 7.599 1.00 89.88 109 LEU A O 1
ATOM 869 N N . LYS A 1 110 ? 8.676 -1.994 7.554 1.00 89.00 110 LYS A N 1
ATOM 870 C CA . LYS A 1 110 ? 8.940 -2.830 8.729 1.00 89.00 110 LYS A CA 1
ATOM 871 C C . LYS A 1 110 ? 9.873 -3.982 8.365 1.00 89.00 110 LYS A C 1
ATOM 873 O O . LYS A 1 110 ? 9.878 -4.465 7.234 1.00 89.00 110 LYS A O 1
ATOM 878 N N . ALA A 1 111 ? 10.574 -4.520 9.362 1.00 86.75 111 ALA A N 1
ATOM 879 C CA . ALA A 1 111 ? 11.491 -5.646 9.174 1.00 86.75 111 ALA A CA 1
ATOM 880 C C . ALA A 1 111 ? 10.841 -6.867 8.486 1.00 86.75 111 ALA A C 1
ATOM 882 O O . ALA A 1 111 ? 11.482 -7.522 7.671 1.00 86.75 111 ALA A O 1
ATOM 883 N N . HIS A 1 112 ? 9.558 -7.156 8.756 1.00 86.44 112 HIS A N 1
ATOM 884 C CA . HIS A 1 112 ? 8.846 -8.270 8.107 1.00 86.44 112 HIS A CA 1
ATOM 885 C C . HIS A 1 112 ? 8.474 -8.001 6.640 1.00 86.44 112 HIS A C 1
ATOM 887 O O . HIS A 1 112 ? 8.206 -8.944 5.898 1.00 86.44 112 HIS A O 1
ATOM 893 N N . GLN A 1 113 ? 8.448 -6.731 6.229 1.00 86.06 113 GLN A N 1
ATOM 894 C CA . GLN A 1 113 ? 8.147 -6.281 4.865 1.00 86.06 113 GLN A CA 1
ATOM 895 C C . GLN A 1 113 ? 9.416 -6.212 4.003 1.00 86.06 113 GLN A C 1
ATOM 897 O O . GLN A 1 113 ? 9.358 -6.474 2.805 1.00 86.06 113 GLN A O 1
ATOM 902 N N . LEU A 1 114 ? 10.575 -5.954 4.620 1.00 82.12 114 LEU A N 1
ATOM 903 C CA . LEU A 1 114 ? 11.908 -5.977 3.998 1.00 82.12 114 LEU A CA 1
ATOM 904 C C . LEU A 1 114 ? 12.486 -7.394 3.858 1.00 82.12 114 LEU A C 1
ATOM 906 O O . LEU A 1 114 ? 13.697 -7.602 3.934 1.00 82.12 114 LEU A O 1
ATOM 910 N N . ALA A 1 115 ? 11.633 -8.403 3.682 1.00 73.88 115 ALA A N 1
ATOM 911 C CA . ALA A 1 115 ? 12.114 -9.764 3.526 1.00 73.88 115 ALA A CA 1
ATOM 912 C C . ALA A 1 115 ? 12.991 -9.876 2.268 1.00 73.88 115 ALA A C 1
ATOM 914 O O . ALA A 1 115 ? 12.574 -9.509 1.163 1.00 73.88 115 ALA A O 1
ATOM 915 N N . LYS A 1 116 ? 14.207 -10.399 2.453 1.00 72.25 116 LYS A N 1
ATOM 916 C CA . LYS A 1 116 ? 15.119 -10.708 1.352 1.00 72.25 116 LYS A CA 1
ATOM 917 C C . LYS A 1 116 ? 14.496 -11.766 0.455 1.00 72.25 116 LYS A C 1
ATOM 919 O O . LYS A 1 116 ? 13.894 -12.729 0.936 1.00 72.25 116 LYS A O 1
ATOM 924 N N . LEU A 1 117 ? 14.677 -11.587 -0.850 1.00 59.53 117 LEU A N 1
ATOM 925 C CA . LEU A 1 117 ? 14.065 -12.439 -1.867 1.00 59.53 117 LEU A CA 1
ATOM 926 C C . LEU A 1 117 ? 14.540 -13.904 -1.794 1.00 59.53 117 LEU A C 1
ATOM 928 O O . LEU A 1 117 ? 13.802 -14.791 -2.211 1.00 59.53 117 LEU A O 1
ATOM 932 N N . SER A 1 118 ? 15.711 -14.175 -1.195 1.00 51.94 118 SER A N 1
ATOM 933 C CA . SER A 1 118 ? 16.196 -15.543 -0.930 1.00 51.94 118 SER A CA 1
ATOM 934 C C . SER A 1 118 ? 15.171 -16.389 -0.174 1.00 51.94 118 SER A C 1
ATOM 936 O O . SER A 1 118 ? 14.981 -17.551 -0.494 1.00 51.94 118 SER A O 1
ATOM 938 N N . ASN A 1 119 ? 14.431 -15.773 0.751 1.00 50.62 119 ASN A N 1
ATOM 939 C CA . ASN A 1 119 ? 13.425 -16.448 1.570 1.00 50.62 119 ASN A CA 1
ATOM 940 C C . ASN A 1 119 ? 12.028 -16.435 0.908 1.00 50.62 119 ASN A C 1
ATOM 942 O O . ASN A 1 119 ? 11.037 -16.787 1.548 1.00 50.62 119 ASN A O 1
ATOM 946 N N . MET A 1 120 ? 11.893 -15.893 -0.310 1.00 50.16 120 MET A N 1
ATOM 947 C CA . MET A 1 120 ? 10.643 -15.918 -1.085 1.00 50.16 120 MET A CA 1
ATOM 948 C C . MET A 1 120 ? 10.640 -17.036 -2.122 1.00 50.16 120 MET A C 1
ATOM 950 O O . MET A 1 120 ? 9.578 -17.605 -2.346 1.00 50.16 120 MET A O 1
ATOM 954 N N . LEU A 1 121 ? 11.796 -17.344 -2.721 1.00 49.16 121 LEU A N 1
ATOM 955 C CA . LEU A 1 121 ? 11.928 -18.466 -3.653 1.00 49.16 121 LEU A CA 1
ATOM 956 C C . LEU A 1 121 ? 11.719 -19.800 -2.917 1.00 49.16 121 LEU A C 1
ATOM 958 O O . LEU A 1 121 ? 10.872 -20.580 -3.319 1.00 49.16 121 LEU A O 1
ATOM 962 N N . GLU A 1 122 ? 12.313 -19.956 -1.727 1.00 48.94 122 GLU A N 1
ATOM 963 C CA . GLU A 1 122 ? 12.155 -21.157 -0.885 1.00 48.94 122 GLU A CA 1
ATOM 964 C C . GLU A 1 122 ? 10.698 -21.474 -0.482 1.00 48.94 122 GLU A C 1
ATOM 966 O O . GLU A 1 122 ? 10.399 -22.609 -0.151 1.00 48.94 122 GLU A O 1
ATOM 971 N N . VAL A 1 123 ? 9.775 -20.501 -0.505 1.00 48.03 123 VAL A N 1
ATOM 972 C CA . VAL A 1 123 ? 8.344 -20.722 -0.180 1.00 48.03 123 VAL A CA 1
ATOM 973 C C . VAL A 1 123 ? 7.515 -21.056 -1.431 1.00 48.03 123 VAL A C 1
ATOM 975 O O . VAL A 1 123 ? 6.353 -21.443 -1.331 1.00 48.03 123 VAL A O 1
ATOM 978 N N . LEU A 1 124 ? 8.092 -20.877 -2.619 1.00 44.94 124 LEU A N 1
ATOM 979 C CA . LEU A 1 124 ? 7.503 -21.277 -3.897 1.00 44.94 124 LEU A CA 1
ATOM 980 C C . LEU A 1 124 ? 8.094 -22.600 -4.415 1.00 44.94 124 LEU A C 1
ATOM 982 O O . LEU A 1 124 ? 7.500 -23.190 -5.312 1.00 44.94 124 LEU A O 1
ATOM 986 N N . ASP A 1 125 ? 9.195 -23.064 -3.816 1.00 39.03 125 ASP A N 1
ATOM 987 C CA . ASP A 1 125 ? 9.964 -24.250 -4.218 1.00 39.03 125 ASP A CA 1
ATOM 988 C C . ASP A 1 125 ? 9.608 -25.529 -3.420 1.00 39.03 125 ASP A C 1
ATOM 990 O O . ASP A 1 125 ? 10.311 -26.532 -3.522 1.00 39.03 125 ASP A O 1
ATOM 994 N N . ASP A 1 126 ? 8.495 -25.561 -2.669 1.00 43.81 126 ASP A N 1
ATOM 995 C CA . ASP A 1 126 ? 8.003 -26.804 -2.027 1.00 43.81 126 ASP A CA 1
ATOM 996 C C . ASP A 1 126 ? 7.493 -27.858 -3.048 1.00 43.81 126 ASP A C 1
ATOM 998 O O . ASP A 1 126 ? 7.020 -28.925 -2.666 1.00 43.81 126 ASP A O 1
ATOM 1002 N N . GLU A 1 127 ? 7.630 -27.595 -4.351 1.00 46.12 127 GLU A N 1
ATOM 1003 C CA . GLU A 1 127 ? 7.432 -28.547 -5.447 1.00 46.12 127 GLU A CA 1
ATOM 1004 C C . GLU A 1 127 ? 8.588 -28.413 -6.456 1.00 46.12 127 GLU A C 1
ATOM 1006 O O . GLU A 1 127 ? 8.411 -27.847 -7.529 1.00 46.12 127 GLU A O 1
ATOM 1011 N N . GLU A 1 128 ? 9.795 -28.841 -6.073 1.00 37.03 128 GLU A N 1
ATOM 1012 C CA . GLU A 1 128 ? 10.749 -29.617 -6.894 1.00 37.03 128 GLU A CA 1
ATOM 1013 C C . GLU A 1 128 ? 12.160 -29.557 -6.279 1.00 37.03 128 GLU A C 1
ATOM 1015 O O . GLU A 1 128 ? 12.922 -28.603 -6.440 1.00 37.03 128 GLU A O 1
ATOM 1020 N N . GLU A 1 129 ? 12.554 -30.643 -5.608 1.00 39.94 129 GLU A N 1
ATOM 1021 C CA . GLU A 1 129 ? 13.964 -30.938 -5.370 1.00 39.94 129 GLU A CA 1
ATOM 1022 C C . GLU A 1 129 ? 14.683 -31.139 -6.716 1.00 39.94 129 GLU A C 1
ATOM 1024 O O . GLU A 1 129 ? 14.377 -32.087 -7.442 1.00 39.94 129 GLU A O 1
ATOM 1029 N N . ASN A 1 130 ? 15.748 -30.376 -6.991 1.00 36.97 130 ASN A N 1
ATOM 1030 C CA . ASN A 1 130 ? 17.018 -31.045 -7.272 1.00 36.97 130 ASN A CA 1
ATOM 1031 C C . ASN A 1 130 ? 18.279 -30.192 -7.109 1.00 36.97 130 ASN A C 1
ATOM 1033 O O . ASN A 1 130 ? 18.336 -28.987 -7.328 1.00 36.97 130 ASN A O 1
ATOM 1037 N N . SER A 1 131 ? 19.308 -30.919 -6.697 1.00 43.84 131 SER A N 1
ATOM 1038 C CA . SER A 1 131 ? 20.589 -30.480 -6.167 1.00 43.84 131 SER A CA 1
ATOM 1039 C C . SER A 1 131 ? 21.567 -29.826 -7.159 1.00 43.84 131 SER A C 1
ATOM 1041 O O . SER A 1 131 ? 21.475 -29.967 -8.373 1.00 43.84 131 SER A O 1
ATOM 1043 N N . ALA A 1 132 ? 22.616 -29.256 -6.551 1.00 41.50 132 ALA A N 1
ATOM 1044 C CA . ALA A 1 132 ? 23.992 -29.195 -7.053 1.00 41.50 132 ALA A CA 1
ATOM 1045 C C . ALA A 1 132 ? 24.375 -28.075 -8.040 1.00 41.50 132 ALA A C 1
ATOM 1047 O O . ALA A 1 132 ? 24.502 -28.291 -9.238 1.00 41.50 132 ALA A O 1
ATOM 1048 N N . ALA A 1 133 ? 24.781 -26.920 -7.494 1.00 35.66 133 ALA A N 1
ATOM 1049 C CA . ALA A 1 133 ? 25.864 -26.112 -8.076 1.00 35.66 133 ALA A CA 1
ATOM 1050 C C . ALA A 1 133 ? 26.478 -25.140 -7.049 1.00 35.66 133 ALA A C 1
ATOM 1052 O O . ALA A 1 133 ? 26.389 -23.919 -7.169 1.00 35.66 133 ALA A O 1
ATOM 1053 N N . LYS A 1 134 ? 27.135 -25.676 -6.014 1.00 42.38 134 LYS A N 1
ATOM 1054 C CA . LYS A 1 134 ? 28.059 -24.904 -5.171 1.00 42.38 134 LYS A CA 1
ATOM 1055 C C . LYS A 1 134 ? 29.480 -25.130 -5.686 1.00 42.38 134 LYS A C 1
ATOM 1057 O O . LYS A 1 134 ? 30.138 -26.062 -5.245 1.00 42.38 134 LYS A O 1
ATOM 1062 N N . MET A 1 135 ? 29.962 -24.297 -6.608 1.00 33.88 135 MET A N 1
ATOM 1063 C CA . MET A 1 135 ? 31.396 -24.247 -6.914 1.00 33.88 135 MET A CA 1
ATOM 1064 C C . MET A 1 135 ? 31.804 -22.888 -7.499 1.00 33.88 135 MET A 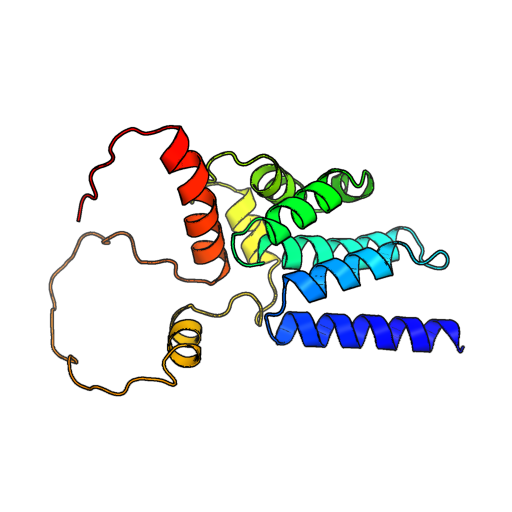C 1
ATOM 1066 O O . MET A 1 135 ? 31.163 -22.394 -8.417 1.00 33.88 135 MET A O 1
ATOM 1070 N N . MET A 1 136 ? 32.861 -22.321 -6.904 1.00 41.00 136 MET A N 1
ATOM 1071 C CA . MET A 1 136 ? 33.820 -21.319 -7.402 1.00 41.00 136 MET A CA 1
ATOM 1072 C C . MET A 1 136 ? 33.415 -20.424 -8.582 1.00 41.00 136 MET A C 1
ATOM 1074 O O . MET A 1 136 ? 33.224 -20.920 -9.678 1.00 41.00 136 MET A O 1
ATOM 1078 N N . ILE A 1 137 ? 33.535 -19.101 -8.403 1.00 38.56 137 ILE A N 1
ATOM 1079 C CA . ILE A 1 137 ? 34.329 -18.234 -9.298 1.00 38.56 137 ILE A CA 1
ATOM 1080 C C . ILE A 1 137 ? 34.782 -16.997 -8.501 1.00 38.56 137 ILE A C 1
ATOM 1082 O O . ILE A 1 137 ? 33.992 -16.125 -8.143 1.00 38.56 137 ILE A O 1
ATOM 1086 N N . THR A 1 138 ? 36.087 -16.935 -8.239 1.00 41.19 138 THR A N 1
ATOM 1087 C CA . THR A 1 138 ? 36.854 -15.724 -7.937 1.00 41.19 138 THR A CA 1
ATOM 1088 C C . THR A 1 138 ? 37.205 -15.045 -9.258 1.00 41.19 138 THR A C 1
ATOM 1090 O O . THR A 1 138 ? 38.083 -15.509 -9.983 1.00 41.19 138 THR A O 1
ATOM 1093 N N . THR A 1 139 ? 36.518 -13.963 -9.611 1.00 30.92 139 THR A N 1
ATOM 1094 C CA . THR A 1 139 ? 36.977 -13.007 -10.632 1.00 30.92 139 THR A CA 1
ATOM 1095 C C . THR A 1 139 ? 36.272 -11.686 -10.367 1.00 30.92 139 THR A C 1
ATOM 1097 O O . THR A 1 139 ? 35.062 -11.685 -10.140 1.00 30.92 139 THR A O 1
ATOM 1100 N N . GLU A 1 140 ? 37.011 -10.578 -10.372 1.00 39.62 140 GLU A N 1
ATOM 1101 C CA . GLU A 1 140 ? 36.481 -9.215 -10.291 1.00 39.62 140 GLU A CA 1
ATOM 1102 C C . GLU A 1 140 ? 35.471 -8.977 -11.421 1.00 39.62 140 GLU A C 1
ATOM 1104 O O . GLU A 1 140 ? 35.802 -8.617 -12.550 1.00 39.62 140 GLU A O 1
ATOM 1109 N N . ARG A 1 141 ? 34.199 -9.234 -11.125 1.00 34.44 141 ARG A N 1
ATOM 1110 C CA . ARG A 1 141 ? 33.086 -8.894 -11.996 1.00 34.44 141 ARG A CA 1
ATOM 1111 C C . ARG A 1 141 ? 32.681 -7.470 -11.638 1.00 34.44 141 ARG A C 1
ATOM 1113 O O . ARG A 1 141 ? 32.322 -7.204 -10.491 1.00 34.44 141 ARG A O 1
ATOM 1120 N N . ARG A 1 142 ? 32.698 -6.561 -12.627 1.00 36.31 142 ARG A N 1
ATOM 1121 C CA . ARG A 1 142 ? 31.879 -5.329 -12.587 1.00 36.31 142 ARG A CA 1
ATOM 1122 C C . ARG A 1 142 ? 30.513 -5.735 -12.037 1.00 36.31 142 ARG A C 1
ATOM 1124 O O . ARG A 1 142 ? 30.068 -6.808 -12.449 1.00 36.31 142 ARG A O 1
ATOM 1131 N N . PRO A 1 143 ? 29.871 -4.981 -11.128 1.00 40.03 143 PRO A N 1
ATOM 1132 C CA . PRO A 1 143 ? 28.634 -5.445 -10.521 1.00 40.03 143 PRO A CA 1
ATOM 1133 C C . PRO A 1 143 ? 27.627 -5.703 -11.644 1.00 40.03 143 PRO A C 1
ATOM 1135 O O . PRO A 1 143 ? 27.067 -4.765 -12.209 1.00 40.03 143 PRO A O 1
ATOM 1138 N N . LEU A 1 144 ? 27.442 -6.980 -12.012 1.00 49.47 144 LEU A N 1
ATOM 1139 C CA . LEU A 1 144 ? 26.286 -7.400 -12.783 1.00 49.47 144 LEU A CA 1
ATOM 1140 C C . LEU A 1 144 ? 25.124 -6.878 -11.962 1.00 49.47 144 LEU A C 1
ATOM 1142 O O . LEU A 1 144 ? 25.126 -7.098 -10.746 1.00 49.47 144 LEU A O 1
ATOM 1146 N N . LYS A 1 145 ? 24.223 -6.117 -12.591 1.00 52.38 145 LYS A N 1
ATOM 1147 C CA . LYS A 1 145 ? 23.037 -5.575 -11.927 1.00 52.38 145 LYS A CA 1
ATOM 1148 C C . LYS A 1 145 ? 22.435 -6.706 -11.101 1.00 52.38 145 LYS A C 1
ATOM 1150 O O . LYS A 1 145 ? 21.938 -7.681 -11.664 1.00 52.38 145 LYS A O 1
ATOM 1155 N N . LYS A 1 146 ? 22.624 -6.638 -9.780 1.00 60.12 146 LYS A N 1
ATOM 1156 C CA . LYS A 1 146 ? 22.176 -7.689 -8.877 1.00 60.12 146 LYS A CA 1
ATOM 1157 C C . LYS A 1 146 ? 20.667 -7.755 -9.036 1.00 60.12 146 LYS A C 1
ATOM 1159 O O . LYS A 1 146 ? 20.017 -6.719 -9.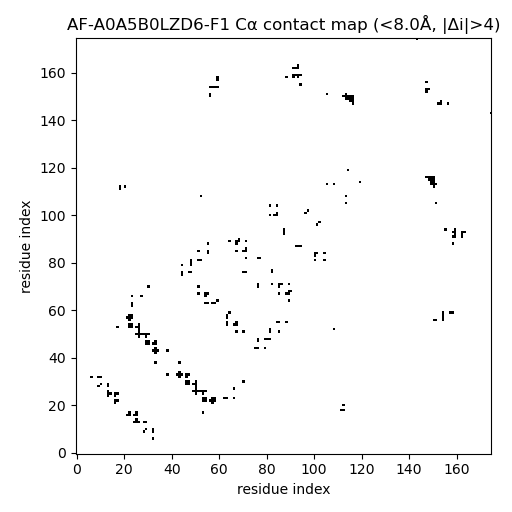176 1.00 60.12 146 LYS A O 1
ATOM 1164 N N . GLY A 1 147 ? 20.130 -8.973 -9.056 1.00 65.00 147 GLY A N 1
ATOM 1165 C CA . GLY A 1 147 ? 18.689 -9.159 -8.958 1.00 65.00 147 GLY A CA 1
ATOM 1166 C C . GLY A 1 147 ? 18.137 -8.402 -7.742 1.00 65.00 147 GLY A C 1
ATOM 1167 O O . GLY A 1 147 ? 18.903 -8.037 -6.845 1.00 65.00 147 GLY A O 1
ATOM 1168 N N . PRO A 1 148 ? 16.826 -8.140 -7.705 1.00 74.81 148 PRO A N 1
ATOM 1169 C CA . PRO A 1 148 ? 16.230 -7.344 -6.642 1.00 74.81 148 PRO A CA 1
ATOM 1170 C C . PRO A 1 148 ? 16.583 -7.917 -5.262 1.00 74.81 148 PRO A C 1
ATOM 1172 O O . PRO A 1 148 ? 16.275 -9.068 -4.961 1.00 74.81 148 PRO A O 1
ATOM 1175 N N . GLU A 1 149 ? 17.253 -7.114 -4.432 1.00 78.38 149 GLU A N 1
ATOM 1176 C CA . GLU A 1 149 ? 17.748 -7.553 -3.117 1.00 78.38 149 GLU A CA 1
ATOM 1177 C C . GLU A 1 149 ? 16.594 -7.819 -2.130 1.00 78.38 149 GLU A C 1
ATOM 1179 O O . GLU A 1 149 ? 16.635 -8.775 -1.350 1.00 78.38 149 GLU A O 1
ATOM 1184 N N . ASN A 1 150 ? 15.531 -7.014 -2.235 1.00 84.31 150 ASN A N 1
ATOM 1185 C CA . ASN A 1 150 ? 14.378 -7.002 -1.338 1.00 84.31 150 ASN A CA 1
ATOM 1186 C C . ASN A 1 150 ? 13.059 -7.160 -2.106 1.00 84.31 150 ASN A C 1
ATOM 1188 O O . ASN A 1 150 ? 12.969 -6.848 -3.298 1.00 84.31 150 ASN A O 1
ATOM 1192 N N . MET A 1 151 ? 12.005 -7.582 -1.397 1.00 84.12 151 MET A N 1
ATOM 1193 C CA . MET A 1 151 ? 10.654 -7.704 -1.959 1.00 84.12 151 MET A CA 1
ATOM 1194 C C . MET A 1 151 ? 10.177 -6.412 -2.636 1.00 84.12 151 MET A C 1
ATOM 1196 O O . MET A 1 151 ? 9.623 -6.465 -3.731 1.00 84.12 151 MET A O 1
ATOM 1200 N N . PHE A 1 152 ? 10.416 -5.252 -2.019 1.00 86.31 152 PHE A N 1
ATOM 1201 C CA . PHE A 1 152 ? 10.039 -3.966 -2.605 1.00 86.31 152 PHE A CA 1
ATOM 1202 C C . PHE A 1 152 ? 10.714 -3.734 -3.966 1.00 86.31 152 PHE A C 1
ATOM 1204 O O . PHE A 1 152 ? 10.027 -3.429 -4.939 1.00 86.31 152 PHE A O 1
ATOM 1211 N N . ASN A 1 153 ? 12.021 -3.994 -4.074 1.00 87.19 153 ASN A N 1
ATOM 1212 C CA . ASN A 1 153 ? 12.763 -3.873 -5.335 1.00 87.19 153 ASN A CA 1
ATOM 1213 C C . ASN A 1 153 ? 12.212 -4.824 -6.407 1.00 87.19 153 ASN A C 1
ATOM 1215 O O . ASN A 1 153 ? 12.098 -4.449 -7.573 1.00 87.19 153 ASN A O 1
ATOM 1219 N N . TRP A 1 154 ? 11.801 -6.037 -6.022 1.00 86.56 154 TRP A N 1
ATOM 1220 C CA . TRP A 1 154 ? 11.141 -6.968 -6.940 1.00 86.56 154 TRP A CA 1
ATOM 1221 C C . TRP A 1 154 ? 9.786 -6.434 -7.421 1.00 86.56 154 TRP A C 1
ATOM 1223 O O . TRP A 1 154 ? 9.491 -6.487 -8.614 1.00 86.56 154 TRP A O 1
ATOM 1233 N N . VAL A 1 155 ? 8.980 -5.859 -6.525 1.00 88.44 155 VAL A N 1
ATOM 1234 C CA . VAL A 1 155 ? 7.685 -5.259 -6.879 1.00 88.44 155 VAL A CA 1
ATOM 1235 C C . VAL A 1 155 ? 7.857 -4.072 -7.830 1.00 88.44 155 VAL A C 1
ATOM 1237 O O . VAL A 1 155 ? 7.113 -3.961 -8.805 1.00 88.44 155 VAL A O 1
ATOM 1240 N N . VAL A 1 156 ? 8.845 -3.208 -7.590 1.00 89.38 156 VAL A N 1
ATOM 1241 C CA . VAL A 1 156 ? 9.169 -2.075 -8.473 1.00 89.38 156 VAL A CA 1
ATOM 1242 C C . VAL A 1 156 ? 9.603 -2.572 -9.853 1.00 89.38 156 VAL A C 1
ATOM 1244 O O . VAL A 1 156 ? 9.119 -2.077 -10.871 1.00 89.38 156 VAL A O 1
ATOM 1247 N N . MET A 1 157 ? 10.441 -3.609 -9.906 1.00 88.50 157 MET A N 1
ATOM 1248 C CA . MET A 1 157 ? 10.854 -4.236 -11.162 1.00 88.50 157 MET A CA 1
ATOM 1249 C C . ME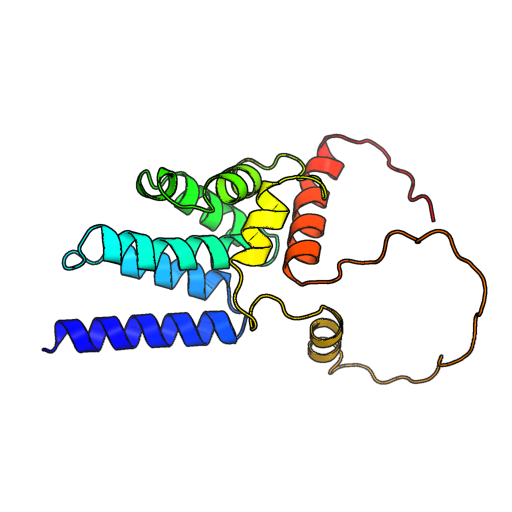T A 1 157 ? 9.652 -4.780 -11.954 1.00 88.50 157 MET A C 1
ATOM 1251 O O . MET A 1 157 ? 9.544 -4.527 -13.154 1.00 88.50 157 MET A O 1
ATOM 1255 N N . GLN A 1 158 ? 8.722 -5.476 -11.290 1.00 88.12 158 GLN A N 1
ATOM 1256 C CA . GLN A 1 158 ? 7.497 -5.988 -11.919 1.00 88.12 158 GLN A CA 1
ATOM 1257 C C . GLN A 1 158 ? 6.581 -4.862 -12.408 1.00 88.12 158 GLN A C 1
ATOM 1259 O O . GLN A 1 158 ? 6.030 -4.937 -13.505 1.00 88.12 158 GLN A O 1
ATOM 1264 N N . HIS A 1 159 ? 6.438 -3.796 -11.616 1.00 89.94 159 HIS A N 1
ATOM 1265 C CA . HIS A 1 159 ? 5.688 -2.603 -12.009 1.00 89.94 159 HIS A CA 1
ATOM 1266 C C . HIS A 1 159 ? 6.253 -1.990 -13.290 1.00 89.94 159 HIS A C 1
ATOM 1268 O O . HIS A 1 159 ? 5.502 -1.747 -14.230 1.00 89.94 159 HIS A O 1
ATOM 1274 N N . ASN A 1 160 ? 7.574 -1.811 -13.357 1.00 91.19 160 ASN A N 1
ATOM 1275 C CA . ASN A 1 160 ? 8.260 -1.191 -14.489 1.00 91.19 160 ASN A CA 1
ATOM 1276 C C . ASN A 1 160 ? 8.151 -1.990 -15.792 1.00 91.19 160 ASN A C 1
ATOM 1278 O O . ASN A 1 160 ? 8.250 -1.401 -16.870 1.00 91.19 160 ASN A O 1
ATOM 1282 N N . LEU A 1 161 ? 7.901 -3.299 -15.724 1.00 88.38 161 LEU A N 1
ATOM 1283 C CA . LEU A 1 161 ? 7.771 -4.145 -16.908 1.00 88.38 161 LEU A CA 1
ATOM 1284 C C . LEU A 1 161 ? 6.604 -3.710 -17.813 1.00 88.38 161 LEU A C 1
ATOM 1286 O O . LEU A 1 161 ? 6.750 -3.682 -19.036 1.00 88.38 161 LEU A O 1
ATOM 1290 N N . LEU A 1 162 ? 5.464 -3.317 -17.230 1.00 85.56 162 LEU A N 1
ATOM 1291 C CA . LEU A 1 162 ? 4.280 -2.908 -17.996 1.00 85.56 162 LEU A CA 1
ATOM 1292 C C . LEU A 1 162 ? 4.491 -1.587 -18.764 1.00 85.56 162 LEU A C 1
ATOM 1294 O O . LEU A 1 162 ? 4.236 -1.567 -19.971 1.00 85.56 162 LEU A O 1
ATOM 1298 N N . PRO A 1 163 ? 4.962 -0.486 -18.143 1.00 86.81 163 PRO A N 1
ATOM 1299 C CA . PRO A 1 163 ? 5.284 0.742 -18.865 1.00 86.81 163 PRO A CA 1
ATOM 1300 C C . PRO A 1 163 ? 6.400 0.545 -19.893 1.00 86.81 163 PRO A C 1
ATOM 1302 O O . PRO A 1 163 ? 6.285 1.042 -21.011 1.00 86.81 163 PRO A O 1
ATOM 1305 N N . VAL A 1 164 ? 7.444 -0.226 -19.564 1.00 88.75 164 VAL A N 1
ATOM 1306 C CA . VAL A 1 164 ? 8.537 -0.529 -20.502 1.00 88.75 164 VAL A CA 1
ATOM 1307 C C . VAL A 1 164 ? 8.005 -1.236 -21.748 1.00 88.75 164 VAL A C 1
ATOM 1309 O O . VAL A 1 164 ? 8.333 -0.822 -22.857 1.00 88.75 164 VAL A O 1
ATOM 1312 N N . SER A 1 165 ? 7.122 -2.225 -21.588 1.00 88.12 165 SER A N 1
ATOM 1313 C CA . SER A 1 165 ? 6.494 -2.929 -22.715 1.00 88.12 165 SER A CA 1
ATOM 1314 C C . SER A 1 165 ? 5.654 -2.022 -23.619 1.00 88.12 165 SER A C 1
ATOM 1316 O O . SER A 1 165 ? 5.436 -2.370 -24.776 1.00 88.12 165 SER A O 1
ATOM 1318 N N . ARG A 1 166 ? 5.134 -0.901 -23.106 1.00 87.31 166 ARG A N 1
ATOM 1319 C CA . ARG A 1 166 ? 4.342 0.055 -23.895 1.00 87.31 166 ARG A CA 1
ATOM 1320 C C . ARG A 1 166 ? 5.206 1.082 -24.618 1.00 87.31 166 ARG A C 1
ATOM 1322 O O . ARG A 1 166 ? 4.804 1.573 -25.666 1.00 87.31 166 ARG A O 1
ATOM 1329 N N . ILE A 1 167 ? 6.346 1.439 -24.030 1.00 88.31 167 ILE A N 1
ATOM 1330 C CA . ILE A 1 167 ? 7.214 2.519 -24.515 1.00 88.31 167 ILE A CA 1
ATOM 1331 C C . ILE A 1 167 ? 8.258 1.992 -25.502 1.00 88.31 167 ILE A C 1
ATOM 1333 O O . ILE A 1 167 ? 8.566 2.665 -26.483 1.00 88.31 167 ILE A O 1
ATOM 1337 N N . TYR A 1 168 ? 8.808 0.805 -25.254 1.00 86.12 168 TYR A N 1
ATOM 1338 C CA . TYR A 1 168 ? 9.907 0.261 -26.042 1.00 86.12 168 TYR A CA 1
ATOM 1339 C C . TYR A 1 168 ? 9.459 -0.876 -26.952 1.00 86.12 168 TYR A C 1
ATOM 1341 O O . TYR A 1 168 ? 8.616 -1.692 -26.590 1.00 86.12 168 TYR A O 1
ATOM 1349 N N . ASN A 1 169 ? 10.082 -0.955 -28.126 1.00 82.00 169 ASN A N 1
ATOM 1350 C CA . ASN A 1 169 ? 9.781 -1.960 -29.132 1.00 82.00 169 ASN A CA 1
ATOM 1351 C C . ASN A 1 169 ? 11.043 -2.251 -29.968 1.00 82.00 169 ASN A C 1
ATOM 1353 O O . ASN A 1 169 ? 11.497 -1.336 -30.658 1.00 82.00 169 ASN A O 1
ATOM 1357 N N . PRO A 1 170 ? 11.579 -3.486 -30.029 1.00 79.69 170 PRO A N 1
ATOM 1358 C CA . PRO A 1 170 ? 11.950 -4.429 -28.957 1.00 79.69 170 PRO A CA 1
ATOM 1359 C C . PRO A 1 170 ? 13.159 -3.967 -28.103 1.00 79.69 170 PRO A C 1
ATOM 1361 O O . PRO A 1 170 ? 13.938 -3.110 -28.515 1.00 79.69 170 PRO A O 1
ATOM 1364 N N . ILE A 1 171 ? 13.350 -4.570 -26.919 1.00 80.56 171 ILE A N 1
ATOM 1365 C CA . ILE A 1 171 ? 14.496 -4.308 -26.021 1.00 80.56 171 ILE A CA 1
ATOM 1366 C C . ILE A 1 171 ? 15.476 -5.488 -25.995 1.00 80.56 171 ILE A C 1
ATOM 1368 O O . ILE A 1 171 ? 15.068 -6.644 -25.942 1.00 80.56 171 ILE A O 1
ATOM 1372 N N . SER A 1 172 ? 16.779 -5.200 -26.017 1.00 80.81 172 SER A N 1
ATOM 1373 C CA . SER A 1 172 ? 17.837 -6.207 -25.867 1.00 80.81 172 SER A CA 1
ATOM 1374 C C . SER A 1 172 ? 18.267 -6.299 -24.403 1.00 80.81 172 SER A C 1
ATOM 1376 O O . SER A 1 172 ? 18.553 -5.278 -23.772 1.00 80.81 172 SER A O 1
ATOM 1378 N N . PHE A 1 173 ? 18.342 -7.516 -23.862 1.00 79.19 173 PHE A N 1
ATOM 1379 C CA . PHE A 1 173 ? 18.944 -7.757 -22.554 1.00 79.19 173 PHE A CA 1
ATOM 1380 C C . PHE A 1 173 ? 20.468 -7.765 -22.708 1.00 79.19 173 PHE A C 1
ATOM 1382 O O . PHE A 1 173 ? 21.029 -8.666 -23.327 1.00 79.19 173 PHE A O 1
ATOM 1389 N N . LYS A 1 174 ? 21.152 -6.756 -22.157 1.00 71.12 174 LYS A N 1
ATOM 1390 C CA . LYS A 1 174 ? 22.612 -6.804 -21.998 1.00 71.12 174 LYS A CA 1
ATOM 1391 C C . LYS A 1 174 ? 22.936 -7.607 -20.737 1.00 71.12 174 LYS A C 1
ATOM 1393 O O . LYS A 1 174 ? 22.606 -7.149 -19.643 1.00 71.12 174 LYS A O 1
ATOM 1398 N N . GLY A 1 175 ? 23.519 -8.792 -20.927 1.00 50.41 175 GLY A N 1
ATOM 1399 C CA . GLY A 1 175 ? 24.094 -9.634 -19.869 1.00 50.41 175 GLY A CA 1
ATOM 1400 C C . GLY A 1 175 ? 25.484 -9.182 -19.448 1.00 50.41 175 GLY A C 1
ATOM 1401 O O . GLY A 1 175 ? 26.184 -8.575 -20.292 1.00 50.41 175 GLY A O 1
#

InterPro domains:
  IPR040134 26S Proteasome non-ATPase regulatory subunit 12/COP9 signalosome complex subunit 4 [PTHR10855] (7-174)

Solvent-accessible surface area (backbone atoms only — not comparable to full-atom values): 10419 Å² total; per-residue (Å²): 114,74,66,61,54,52,49,51,51,53,52,52,53,25,50,53,28,45,75,68,67,38,16,58,64,18,11,56,43,24,46,56,55,37,68,44,93,86,56,53,72,69,55,23,48,65,29,35,51,58,12,51,55,24,34,66,63,21,68,80,51,72,68,36,47,54,52,30,42,56,49,64,69,36,77,74,40,71,79,41,92,59,31,67,52,46,47,42,68,46,74,48,63,72,78,63,94,86,39,65,60,58,60,54,49,60,71,71,51,51,77,83,62,58,40,47,40,77,72,52,51,65,74,69,46,87,79,64,94,80,84,89,84,91,74,89,84,92,67,96,65,75,83,66,83,69,72,55,66,27,44,59,50,43,38,52,54,55,52,32,48,60,42,46,64,73,76,52,82,88,83,81,85,85,129

Sequence (175 aa):
MLIATILAFKLAQARILDSKRKFEEASKKYHKISFTANLDKEEQESCLLPAVVCGVLAPAGPNRNRLLTNLFQDERSVNLLDYKILSKMALGPIIQDNENEMVEFEKHLKAHQLAKLSNMLEVLDDEEENSAAKMMITTERRPLKKGPENMFNWVVMQHNLLPVSRIYNPISFKG

Radius of gyration: 18.97 Å; Cα contacts (8 Å, |Δi|>4): 156; chains: 1; bounding box: 54×45×55 Å